Protein AF-A0A8T5R343-F1 (afdb_monomer_lite)

pLDDT: mean 84.43, std 15.44, range [32.75, 98.3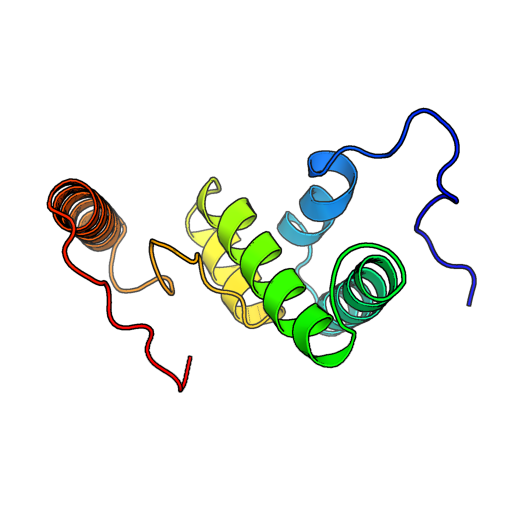1]

Structure (mmCIF, N/CA/C/O backbone):
data_AF-A0A8T5R343-F1
#
_entry.id   AF-A0A8T5R343-F1
#
loop_
_atom_site.group_PDB
_atom_site.id
_atom_site.type_symbol
_atom_site.label_atom_id
_atom_site.label_alt_id
_atom_site.label_comp_id
_atom_site.label_asym_id
_atom_site.label_entity_id
_atom_site.label_seq_id
_atom_site.pdbx_PDB_ins_code
_atom_site.Cartn_x
_atom_site.Cartn_y
_atom_site.Cartn_z
_atom_site.occupancy
_atom_site.B_iso_or_equiv
_atom_site.auth_seq_id
_atom_site.auth_comp_id
_atom_site.auth_asym_id
_atom_site.auth_atom_id
_atom_site.pdbx_PDB_model_num
ATOM 1 N N . MET A 1 1 ? 15.194 20.006 2.187 1.00 40.91 1 MET A N 1
ATOM 2 C CA . MET A 1 1 ? 14.556 19.014 3.076 1.00 40.91 1 MET A CA 1
ATOM 3 C C . MET A 1 1 ? 15.455 17.792 3.086 1.00 40.91 1 MET A C 1
ATOM 5 O O . MET A 1 1 ? 15.844 17.363 2.009 1.00 40.91 1 MET A O 1
ATOM 9 N N . SER A 1 2 ? 15.890 17.327 4.258 1.00 48.31 2 SER A N 1
ATOM 10 C CA . SER A 1 2 ? 16.700 16.106 4.361 1.00 48.31 2 SER A CA 1
ATOM 11 C C . SER A 1 2 ? 15.771 14.923 4.103 1.00 48.31 2 SER A C 1
ATOM 13 O O . SER A 1 2 ? 14.773 14.806 4.807 1.00 48.31 2 SER A O 1
ATOM 15 N N . SER A 1 3 ? 16.037 14.117 3.074 1.00 56.28 3 SER A N 1
ATOM 16 C CA . SER A 1 3 ? 15.246 12.910 2.809 1.00 56.28 3 SER A CA 1
ATOM 17 C C . SER A 1 3 ? 15.386 11.958 3.996 1.00 56.28 3 SER A C 1
ATOM 19 O O . SER A 1 3 ? 16.502 11.757 4.479 1.00 56.28 3 SER A O 1
ATOM 21 N N . LYS A 1 4 ? 14.269 11.412 4.494 1.00 63.19 4 LYS A N 1
ATOM 22 C CA . LYS A 1 4 ? 14.278 10.427 5.588 1.00 63.19 4 LYS A CA 1
ATOM 23 C C . LYS A 1 4 ? 14.822 9.075 5.137 1.00 63.19 4 LYS A C 1
ATOM 25 O O . LYS A 1 4 ? 15.168 8.244 5.972 1.00 63.19 4 LYS A O 1
ATOM 30 N N . TRP A 1 5 ? 14.844 8.838 3.826 1.00 63.53 5 TRP A N 1
ATOM 31 C CA . TRP A 1 5 ? 15.362 7.607 3.268 1.00 63.53 5 TRP A CA 1
ATOM 32 C C . TRP A 1 5 ? 16.867 7.593 3.487 1.00 63.53 5 TRP A C 1
ATOM 34 O O . TRP A 1 5 ? 17.542 8.539 3.061 1.00 63.53 5 TRP A O 1
ATOM 44 N N . PRO A 1 6 ? 17.409 6.559 4.154 1.00 56.16 6 PRO A N 1
ATOM 45 C CA . PRO A 1 6 ? 18.846 6.425 4.225 1.00 56.16 6 PRO A CA 1
ATOM 46 C C . PRO A 1 6 ? 19.381 6.462 2.789 1.00 56.16 6 PRO A C 1
ATOM 48 O O . PRO A 1 6 ? 18.741 5.970 1.847 1.00 56.16 6 PRO A O 1
ATOM 51 N N . ALA A 1 7 ? 20.572 7.038 2.606 1.00 59.09 7 ALA A N 1
ATOM 52 C CA . ALA A 1 7 ? 21.361 6.686 1.434 1.00 59.09 7 ALA A CA 1
ATOM 53 C C . ALA A 1 7 ? 21.391 5.147 1.340 1.00 59.09 7 ALA A C 1
ATOM 55 O O . ALA A 1 7 ? 21.121 4.465 2.326 1.00 59.09 7 ALA A O 1
ATOM 56 N N . PHE A 1 8 ? 21.651 4.577 0.163 1.00 61.09 8 PHE A N 1
ATOM 57 C CA . PHE A 1 8 ? 21.727 3.118 -0.015 1.00 61.09 8 PHE A CA 1
ATOM 58 C C . PHE A 1 8 ? 22.995 2.550 0.657 1.00 61.09 8 PHE A C 1
ATOM 60 O O . PHE A 1 8 ? 23.841 1.922 0.024 1.00 61.09 8 PHE A O 1
ATOM 67 N N . ASP A 1 9 ? 23.116 2.836 1.943 1.00 67.94 9 ASP A N 1
ATOM 68 C CA . ASP A 1 9 ? 24.090 2.394 2.901 1.00 67.94 9 ASP A CA 1
ATOM 69 C C . ASP A 1 9 ? 23.606 1.054 3.429 1.00 67.94 9 ASP A C 1
ATOM 71 O O . ASP A 1 9 ? 22.412 0.809 3.613 1.00 67.94 9 ASP A O 1
ATOM 75 N N . TYR A 1 10 ? 24.555 0.149 3.615 1.00 63.56 10 TYR A N 1
ATOM 76 C CA . TYR A 1 10 ? 24.241 -1.197 4.043 1.00 63.56 10 TYR A CA 1
ATOM 77 C C . TYR A 1 10 ? 24.019 -1.268 5.565 1.00 63.56 10 TYR A C 1
ATOM 79 O O . TYR A 1 10 ? 24.772 -0.645 6.317 1.00 63.56 10 TYR A O 1
ATOM 87 N N . PRO A 1 11 ? 23.066 -2.100 6.025 1.00 77.38 11 PRO A N 1
ATOM 88 C CA . PRO A 1 11 ? 22.152 -2.893 5.203 1.00 77.38 11 PRO A CA 1
ATOM 89 C C . PRO A 1 11 ? 21.055 -2.025 4.571 1.00 77.38 11 PRO A C 1
ATOM 91 O O . PRO A 1 11 ? 20.520 -1.125 5.211 1.00 77.38 11 PRO A O 1
ATOM 94 N N . LEU A 1 12 ? 20.713 -2.330 3.315 1.00 79.12 12 LEU A N 1
ATOM 95 C CA . LEU A 1 12 ? 19.594 -1.674 2.642 1.00 79.12 12 LEU A CA 1
ATOM 96 C C . LEU A 1 12 ? 18.294 -1.918 3.425 1.00 79.12 12 LEU A C 1
ATOM 98 O O . LEU A 1 12 ? 18.100 -3.038 3.911 1.00 79.12 12 LEU A O 1
ATOM 102 N N . PRO A 1 13 ? 17.398 -0.918 3.515 1.00 84.75 13 PRO A N 1
ATOM 103 C CA . PRO A 1 13 ? 16.106 -1.107 4.155 1.00 84.75 13 PRO A CA 1
ATOM 104 C C . PRO A 1 13 ? 15.300 -2.175 3.412 1.00 84.75 13 PRO A C 1
ATOM 106 O O . PRO A 1 13 ? 15.314 -2.256 2.180 1.00 84.75 13 PRO A O 1
ATOM 109 N N . THR A 1 14 ? 14.591 -3.004 4.169 1.00 89.88 14 THR A N 1
ATOM 110 C CA . THR A 1 14 ? 13.641 -3.963 3.609 1.00 89.88 14 THR A CA 1
ATOM 111 C C . THR A 1 14 ? 12.383 -3.241 3.131 1.00 89.88 14 THR A C 1
ATOM 113 O O . THR A 1 14 ? 12.089 -2.120 3.544 1.00 89.88 14 THR A O 1
ATOM 116 N N . TRP A 1 15 ? 11.577 -3.892 2.290 1.00 89.56 15 TRP A N 1
ATOM 117 C CA . TRP A 1 15 ? 10.265 -3.345 1.928 1.00 89.56 15 TRP A CA 1
ATOM 118 C C . TRP A 1 15 ? 9.342 -3.162 3.138 1.00 89.56 15 TRP A C 1
ATOM 120 O O . TRP A 1 15 ? 8.523 -2.251 3.114 1.00 89.56 15 TRP A O 1
ATOM 130 N N . GLY A 1 16 ? 9.516 -3.960 4.198 1.00 92.00 16 GLY A N 1
ATOM 131 C CA . GLY A 1 16 ? 8.839 -3.743 5.476 1.00 92.00 16 GLY A CA 1
ATOM 132 C C . GLY A 1 16 ? 9.260 -2.416 6.104 1.00 92.00 16 GLY A C 1
ATOM 133 O O . GLY A 1 16 ? 8.414 -1.570 6.352 1.00 92.00 16 GLY A O 1
ATOM 134 N N . ASP A 1 17 ? 10.565 -2.159 6.235 1.00 90.88 17 ASP A N 1
ATOM 135 C CA . ASP A 1 17 ? 11.070 -0.881 6.776 1.00 90.88 17 ASP A CA 1
ATOM 136 C C . ASP A 1 17 ? 10.564 0.337 5.981 1.00 90.88 17 ASP A C 1
ATOM 138 O O . ASP A 1 17 ? 10.362 1.419 6.533 1.00 90.88 17 ASP A O 1
ATOM 142 N N . ILE A 1 18 ? 10.347 0.152 4.676 1.00 91.88 18 ILE A N 1
ATOM 143 C CA . ILE A 1 18 ? 9.865 1.187 3.758 1.00 91.88 18 ILE A CA 1
ATOM 144 C C . ILE A 1 18 ? 8.350 1.402 3.877 1.00 91.88 18 ILE A C 1
ATOM 146 O O . ILE A 1 18 ? 7.904 2.548 3.926 1.00 91.88 18 ILE A O 1
ATOM 150 N N . LEU A 1 19 ? 7.552 0.331 3.880 1.00 95.56 19 LEU A N 1
ATOM 151 C CA . LEU A 1 19 ? 6.093 0.398 3.721 1.00 95.56 19 LEU A CA 1
ATOM 152 C C . LEU A 1 19 ? 5.320 0.323 5.041 1.00 95.56 19 LEU A C 1
ATOM 154 O O . LEU A 1 19 ? 4.233 0.895 5.123 1.00 95.56 19 LEU A O 1
ATOM 158 N N . GLU A 1 20 ? 5.873 -0.312 6.078 1.00 96.31 20 GLU A N 1
ATOM 159 C CA . GLU A 1 20 ? 5.235 -0.446 7.396 1.00 96.31 20 GLU A CA 1
ATOM 160 C C . GLU A 1 20 ? 4.750 0.890 7.972 1.00 96.31 20 GLU A C 1
ATOM 162 O O . GLU A 1 20 ? 3.613 0.941 8.453 1.00 96.31 20 GLU A O 1
ATOM 167 N N . PRO A 1 21 ? 5.520 2.000 7.893 1.00 96.38 21 PRO A N 1
ATOM 168 C CA . PRO A 1 21 ? 5.065 3.266 8.456 1.00 96.38 21 PRO A CA 1
ATOM 169 C C . PRO A 1 21 ? 3.719 3.715 7.876 1.00 96.38 21 PRO A C 1
ATOM 171 O O . PRO A 1 21 ? 2.874 4.213 8.618 1.00 96.38 21 PRO A O 1
ATOM 174 N N . ALA A 1 22 ? 3.467 3.468 6.585 1.00 97.38 22 ALA A N 1
ATOM 175 C CA . ALA A 1 22 ? 2.216 3.847 5.932 1.00 97.38 22 ALA A CA 1
ATOM 176 C C . ALA A 1 22 ? 0.988 3.134 6.512 1.00 97.38 22 ALA A C 1
ATOM 178 O O . ALA A 1 22 ? -0.107 3.696 6.486 1.00 97.38 22 ALA A O 1
ATOM 179 N N . MET A 1 23 ? 1.158 1.935 7.079 1.00 98.06 23 MET A N 1
ATOM 180 C CA . MET A 1 23 ? 0.059 1.176 7.679 1.00 98.06 23 MET A CA 1
ATOM 181 C C . MET A 1 23 ? -0.452 1.836 8.965 1.00 98.06 23 MET A C 1
ATOM 183 O O . MET A 1 23 ? -1.615 1.664 9.321 1.00 98.06 23 MET A O 1
ATOM 187 N N . SER A 1 24 ? 0.373 2.640 9.640 1.00 97.69 24 SER A N 1
ATOM 188 C CA . SER A 1 24 ? 0.013 3.316 10.896 1.00 97.69 24 SER A CA 1
ATOM 189 C C . SER A 1 24 ? -0.409 4.781 10.723 1.00 97.69 24 SER A C 1
ATOM 191 O O . SER A 1 24 ? -0.947 5.368 11.663 1.00 97.69 24 SER A O 1
ATOM 193 N N . ILE A 1 25 ? -0.208 5.380 9.543 1.00 98.06 25 ILE A N 1
ATOM 194 C CA . ILE A 1 25 ? -0.577 6.781 9.284 1.00 98.06 25 ILE A CA 1
ATOM 195 C C . ILE A 1 25 ? -2.100 6.945 9.346 1.00 98.06 25 ILE A C 1
ATOM 197 O O . ILE A 1 25 ? -2.862 6.160 8.776 1.00 98.06 25 ILE A O 1
ATOM 201 N N . THR A 1 26 ? -2.549 7.996 10.034 1.00 98.00 26 THR A N 1
ATOM 202 C CA . THR A 1 26 ? -3.973 8.358 10.156 1.00 98.00 26 THR A CA 1
ATOM 203 C C . THR A 1 26 ? -4.284 9.765 9.648 1.00 98.00 26 THR A C 1
ATOM 205 O O . THR A 1 26 ? -5.432 10.029 9.283 1.00 98.00 26 THR A O 1
ATOM 208 N N . ASP A 1 27 ? -3.279 10.643 9.572 1.00 98.06 27 ASP A N 1
ATOM 209 C CA . ASP A 1 27 ? -3.422 12.026 9.126 1.00 98.06 27 ASP A CA 1
ATOM 210 C C . ASP A 1 27 ? -3.248 12.165 7.595 1.00 98.06 27 ASP A C 1
ATOM 212 O O . ASP A 1 27 ? -2.269 11.663 7.034 1.00 98.06 27 ASP A O 1
ATOM 216 N N . PRO A 1 28 ? -4.159 12.862 6.888 1.00 98.06 28 PRO A N 1
ATOM 217 C CA . PRO A 1 28 ? -4.049 13.062 5.443 1.00 98.06 28 PRO A CA 1
ATOM 218 C C . PRO A 1 28 ? -2.818 13.852 4.983 1.00 98.06 28 PRO A C 1
ATOM 220 O O . PRO A 1 28 ? -2.303 13.584 3.895 1.00 98.06 28 PRO A O 1
ATOM 223 N N . ALA A 1 29 ? -2.343 14.828 5.762 1.00 97.56 29 ALA A N 1
ATOM 224 C CA . ALA A 1 29 ? -1.176 15.617 5.372 1.00 97.56 29 ALA A CA 1
ATOM 225 C C . ALA A 1 29 ? 0.111 14.794 5.521 1.00 97.56 29 ALA A C 1
ATOM 227 O O . ALA A 1 29 ? 0.963 14.826 4.631 1.00 97.56 29 ALA A O 1
ATOM 228 N N . GLU A 1 30 ? 0.213 14.001 6.589 1.00 97.44 30 GLU A N 1
ATOM 229 C CA . GLU A 1 30 ? 1.283 13.020 6.774 1.00 97.44 30 GLU A CA 1
ATOM 230 C C . GLU A 1 30 ? 1.279 11.963 5.662 1.00 97.44 30 GLU A C 1
ATOM 232 O O . GLU A 1 30 ? 2.328 11.684 5.081 1.00 97.44 30 GLU A O 1
ATOM 237 N N . ALA A 1 31 ? 0.107 11.434 5.293 1.00 97.94 31 ALA A N 1
ATOM 238 C CA . ALA A 1 31 ? -0.022 10.477 4.194 1.00 97.94 31 ALA A CA 1
ATOM 239 C C . ALA A 1 31 ? 0.463 11.064 2.863 1.00 97.94 31 ALA A C 1
ATOM 241 O O . ALA A 1 31 ? 1.234 10.428 2.140 1.00 97.94 31 ALA A O 1
ATOM 242 N N . LYS A 1 32 ? 0.075 12.307 2.553 1.00 97.62 32 LYS A N 1
ATOM 243 C CA . LYS A 1 32 ? 0.552 12.991 1.349 1.00 97.62 32 LYS A CA 1
ATOM 244 C C . LYS A 1 32 ? 2.073 13.158 1.370 1.00 97.62 32 LYS A C 1
ATOM 246 O O . LYS A 1 32 ? 2.728 12.840 0.381 1.00 97.62 32 LYS A O 1
ATOM 251 N N . ALA A 1 33 ? 2.631 13.629 2.485 1.00 96.12 33 ALA A N 1
ATOM 252 C CA . ALA A 1 33 ? 4.072 13.813 2.625 1.00 96.12 33 ALA A CA 1
ATOM 253 C C . ALA A 1 33 ? 4.829 12.483 2.480 1.00 96.12 33 ALA A C 1
ATOM 255 O O . ALA A 1 33 ? 5.848 12.429 1.794 1.00 96.12 33 ALA A O 1
ATOM 256 N N . PHE A 1 34 ? 4.306 11.401 3.065 1.00 96.50 34 PHE A N 1
ATOM 257 C CA . PHE A 1 34 ? 4.858 10.060 2.904 1.00 96.50 34 PHE A CA 1
ATOM 258 C C . PHE A 1 34 ? 4.854 9.623 1.436 1.00 96.50 34 PHE A C 1
ATOM 260 O O . PHE A 1 34 ? 5.876 9.144 0.947 1.00 96.50 34 PHE A O 1
ATOM 267 N N . LEU A 1 35 ? 3.728 9.795 0.734 1.00 96.25 35 LEU A N 1
ATOM 268 C CA . LEU A 1 35 ? 3.588 9.386 -0.662 1.00 96.25 35 LEU A CA 1
ATOM 269 C C . LEU A 1 35 ? 4.526 10.170 -1.578 1.00 96.25 35 LEU A C 1
ATOM 271 O O . LEU A 1 35 ? 5.230 9.554 -2.371 1.00 96.25 35 LEU A O 1
ATOM 275 N N . ASP A 1 36 ? 4.577 11.497 -1.440 1.00 94.56 36 ASP A N 1
ATOM 276 C CA . ASP A 1 36 ? 5.481 12.350 -2.220 1.00 94.56 36 ASP A CA 1
ATOM 277 C C . ASP A 1 36 ? 6.941 11.890 -2.043 1.00 94.56 36 ASP A C 1
ATOM 279 O O . ASP A 1 36 ? 7.701 11.781 -3.007 1.00 94.56 36 ASP A O 1
ATOM 283 N N . GLU A 1 37 ? 7.333 11.560 -0.811 1.00 91.81 37 GLU A N 1
ATOM 284 C CA . GLU A 1 37 ? 8.689 11.114 -0.500 1.00 91.81 37 GLU A CA 1
ATOM 285 C C . GLU A 1 37 ? 8.974 9.690 -0.999 1.00 91.81 37 GLU A C 1
ATOM 287 O O . GLU A 1 37 ? 10.097 9.391 -1.407 1.00 91.81 37 GLU A O 1
ATOM 292 N N . TYR A 1 38 ? 7.977 8.803 -0.979 1.00 92.25 38 TYR A N 1
ATOM 293 C CA . TYR A 1 38 ? 8.106 7.445 -1.504 1.00 92.25 38 TYR A CA 1
ATOM 294 C C . TYR A 1 38 ? 8.180 7.434 -3.037 1.00 92.25 38 TYR A C 1
ATOM 296 O O . TYR A 1 38 ? 8.996 6.713 -3.607 1.00 92.25 38 TYR A O 1
ATOM 304 N N . VAL A 1 39 ? 7.416 8.295 -3.714 1.00 92.06 39 VAL A N 1
ATOM 305 C CA . VAL A 1 39 ? 7.528 8.509 -5.165 1.00 92.06 39 VAL A CA 1
ATOM 306 C C . VAL A 1 39 ? 8.934 8.985 -5.522 1.00 92.06 39 VAL A C 1
ATOM 308 O O . VAL A 1 39 ? 9.594 8.349 -6.342 1.00 92.06 39 VAL A O 1
ATOM 311 N N . CYS A 1 40 ? 9.453 10.002 -4.823 1.00 88.25 40 CYS A N 1
ATOM 312 C CA . CYS A 1 40 ? 10.833 10.467 -5.002 1.00 88.25 40 CYS A CA 1
ATOM 313 C C . CYS A 1 40 ? 11.876 9.354 -4.794 1.00 88.25 40 CYS A C 1
ATOM 315 O O . CYS A 1 40 ? 12.928 9.366 -5.429 1.00 88.25 40 CYS A O 1
ATOM 317 N N . PHE A 1 41 ? 11.615 8.397 -3.898 1.00 85.75 41 PHE A N 1
ATOM 318 C CA . PHE A 1 41 ? 12.497 7.249 -3.673 1.00 85.75 41 PHE A CA 1
ATOM 319 C C . PHE A 1 41 ? 12.505 6.265 -4.860 1.00 85.75 41 PHE A C 1
ATOM 321 O O . PHE A 1 41 ? 13.550 5.680 -5.156 1.00 85.75 41 PHE A O 1
ATOM 328 N N . LEU A 1 42 ? 11.379 6.109 -5.567 1.00 86.12 42 LEU A N 1
ATOM 329 C CA . LEU A 1 42 ? 11.239 5.210 -6.721 1.00 86.12 42 LEU A CA 1
ATOM 330 C C . LEU A 1 42 ? 11.806 5.798 -8.032 1.00 86.12 42 LEU A C 1
ATOM 332 O O . LEU A 1 42 ? 12.442 5.063 -8.797 1.00 86.12 42 LEU A O 1
ATOM 336 N N . GLU A 1 43 ? 11.609 7.103 -8.273 1.00 76.12 43 GLU A N 1
ATOM 337 C CA . GLU A 1 43 ? 11.962 7.812 -9.522 1.00 76.12 43 GLU A CA 1
ATOM 338 C C . GLU A 1 43 ? 13.426 7.665 -9.998 1.00 76.12 43 GLU A C 1
ATOM 340 O O . GLU A 1 43 ? 13.643 7.563 -11.206 1.00 76.12 43 GLU A O 1
ATOM 345 N N . PRO A 1 44 ? 14.461 7.632 -9.132 1.00 64.94 44 PRO A N 1
ATOM 346 C CA . PRO A 1 44 ? 15.837 7.618 -9.626 1.00 64.94 44 PRO A CA 1
ATOM 347 C C . PRO A 1 44 ? 16.422 6.222 -9.900 1.00 64.94 44 PRO A C 1
ATOM 349 O O . PRO A 1 44 ? 17.573 6.154 -10.332 1.00 64.94 44 PRO A O 1
ATOM 352 N N . ARG A 1 45 ? 15.733 5.105 -9.599 1.00 60.78 45 ARG A N 1
ATOM 353 C CA . ARG A 1 45 ? 16.424 3.793 -9.482 1.00 60.78 45 ARG A CA 1
ATOM 354 C C . ARG A 1 45 ? 15.762 2.580 -10.124 1.00 60.78 45 ARG A C 1
ATOM 356 O O . ARG A 1 45 ? 16.482 1.630 -10.421 1.00 60.78 45 ARG A O 1
ATOM 363 N N . VAL A 1 46 ? 14.442 2.565 -10.301 1.00 64.88 46 VAL A N 1
ATOM 364 C CA . VAL A 1 46 ? 13.735 1.318 -10.663 1.00 64.88 46 VAL A CA 1
ATOM 365 C C . VAL A 1 46 ? 12.683 1.527 -11.750 1.00 64.88 46 VAL A C 1
ATOM 367 O O . VAL A 1 46 ? 12.457 0.617 -12.545 1.00 64.88 46 VAL A O 1
ATOM 370 N N . ILE A 1 47 ? 12.047 2.702 -11.807 1.00 80.00 47 ILE A N 1
ATOM 371 C CA . ILE A 1 47 ? 10.827 2.921 -12.596 1.00 80.00 47 ILE A CA 1
ATOM 372 C C . ILE A 1 47 ? 10.861 4.300 -13.272 1.00 80.00 47 ILE A C 1
ATOM 374 O O . ILE A 1 47 ? 11.383 5.242 -12.674 1.00 80.00 47 ILE A O 1
ATOM 378 N N . PRO A 1 48 ? 10.320 4.441 -14.499 1.00 83.38 48 PRO A N 1
ATOM 379 C CA . PRO A 1 48 ? 10.141 5.737 -15.147 1.00 83.38 48 PRO A CA 1
ATOM 380 C C . PRO A 1 48 ? 9.404 6.752 -14.251 1.00 83.38 48 PRO A C 1
ATOM 382 O O . PRO A 1 48 ? 8.445 6.366 -13.573 1.00 83.38 48 PRO A O 1
ATOM 385 N N . PRO A 1 49 ? 9.798 8.041 -14.242 1.00 82.75 49 PRO A N 1
ATOM 386 C CA . PRO A 1 49 ? 9.187 9.034 -13.355 1.00 82.75 49 PRO A CA 1
ATOM 387 C C . PRO A 1 49 ? 7.665 9.158 -13.490 1.00 82.75 49 PRO A C 1
ATOM 389 O O . PRO A 1 49 ? 6.950 9.292 -12.502 1.00 82.75 49 PRO A O 1
ATOM 392 N N . ASP A 1 50 ? 7.144 9.024 -14.708 1.00 87.06 50 ASP A N 1
ATOM 393 C CA . ASP A 1 50 ? 5.712 9.059 -15.011 1.00 87.06 50 ASP A CA 1
ATOM 394 C C . ASP A 1 50 ? 4.923 7.871 -14.430 1.00 87.06 50 ASP A C 1
ATOM 396 O O . ASP A 1 50 ? 3.705 7.954 -14.282 1.00 87.06 50 ASP A O 1
ATOM 400 N N . GLN A 1 51 ? 5.600 6.787 -14.045 1.00 90.38 51 GLN A N 1
ATOM 401 C CA . GLN A 1 51 ? 4.992 5.595 -13.449 1.00 90.38 51 GLN A CA 1
ATOM 402 C C . GLN A 1 51 ? 5.209 5.493 -11.934 1.00 90.38 51 GLN A C 1
ATOM 404 O O . GLN A 1 51 ? 4.560 4.677 -11.278 1.00 90.38 51 GLN A O 1
ATOM 409 N N . ALA A 1 52 ? 6.087 6.313 -11.350 1.00 91.88 52 ALA A N 1
ATOM 410 C CA . ALA A 1 52 ? 6.480 6.189 -9.948 1.00 91.88 52 ALA A CA 1
ATOM 411 C C . ALA A 1 52 ? 5.294 6.338 -8.978 1.00 91.88 52 ALA A C 1
ATOM 413 O O . ALA A 1 52 ? 5.171 5.558 -8.035 1.00 91.88 52 ALA A O 1
ATOM 414 N N . LEU A 1 53 ? 4.369 7.270 -9.244 1.00 94.31 53 LEU A N 1
ATOM 415 C CA . LEU A 1 53 ? 3.142 7.424 -8.451 1.00 94.31 53 LEU A CA 1
ATOM 416 C C . LEU A 1 53 ? 2.225 6.200 -8.547 1.00 94.31 53 LEU A C 1
ATOM 418 O O . LEU A 1 53 ? 1.686 5.750 -7.535 1.00 94.31 53 LEU A O 1
ATOM 422 N N . HIS A 1 54 ? 2.047 5.665 -9.755 1.00 94.12 54 HIS A N 1
ATOM 423 C CA . HIS A 1 54 ? 1.227 4.477 -9.964 1.00 94.12 54 HIS A CA 1
ATOM 424 C C . HIS A 1 54 ? 1.812 3.286 -9.199 1.00 94.12 54 HIS A C 1
ATOM 426 O O . HIS A 1 54 ? 1.109 2.654 -8.412 1.00 94.12 54 HIS A O 1
ATOM 432 N N . VAL A 1 55 ? 3.116 3.035 -9.333 1.00 93.69 55 VAL A N 1
ATOM 433 C CA . VAL A 1 55 ? 3.751 1.918 -8.626 1.00 93.69 55 VAL A CA 1
ATOM 434 C C . VAL A 1 55 ? 3.778 2.122 -7.116 1.00 93.69 55 VAL A C 1
ATOM 436 O O . VAL A 1 55 ? 3.550 1.165 -6.380 1.00 93.69 55 VAL A O 1
ATOM 439 N N . ALA A 1 56 ? 3.961 3.351 -6.627 1.00 95.06 56 ALA A N 1
ATOM 440 C CA . ALA A 1 56 ? 3.845 3.638 -5.201 1.00 95.06 56 ALA A CA 1
ATOM 441 C C . ALA A 1 56 ? 2.476 3.206 -4.647 1.00 95.06 56 ALA A C 1
ATOM 443 O O . ALA A 1 56 ? 2.408 2.538 -3.614 1.00 95.06 56 ALA A O 1
ATOM 444 N N . ARG A 1 57 ? 1.390 3.524 -5.362 1.00 97.19 57 ARG A N 1
ATOM 445 C CA . ARG A 1 57 ? 0.023 3.125 -4.993 1.00 97.19 57 ARG A CA 1
ATOM 446 C C . ARG A 1 57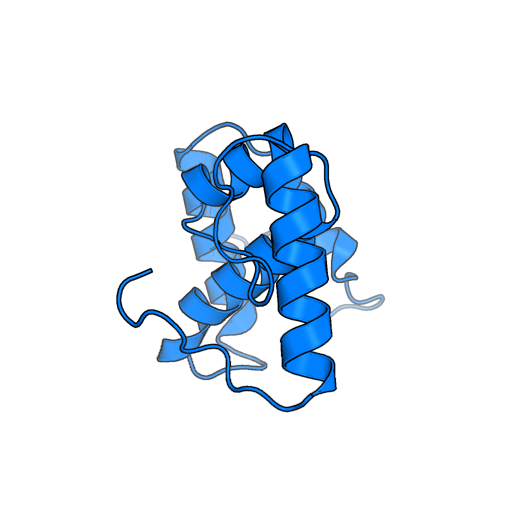 ? -0.196 1.621 -5.074 1.00 97.19 57 ARG A C 1
ATOM 448 O O . ARG A 1 57 ? -0.797 1.063 -4.160 1.00 97.19 57 ARG A O 1
ATOM 455 N N . VAL A 1 58 ? 0.314 0.963 -6.115 1.00 95.56 58 VAL A N 1
ATOM 456 C CA . VAL A 1 58 ? 0.232 -0.500 -6.252 1.00 95.56 58 VAL A CA 1
ATOM 457 C C . VAL A 1 58 ? 0.970 -1.195 -5.108 1.00 95.56 58 VAL A C 1
ATOM 459 O O . VAL A 1 58 ? 0.416 -2.106 -4.501 1.00 95.56 58 VAL A O 1
ATOM 462 N N . ASN A 1 59 ? 2.175 -0.742 -4.754 1.00 96.06 59 ASN A N 1
ATOM 463 C CA . ASN A 1 59 ? 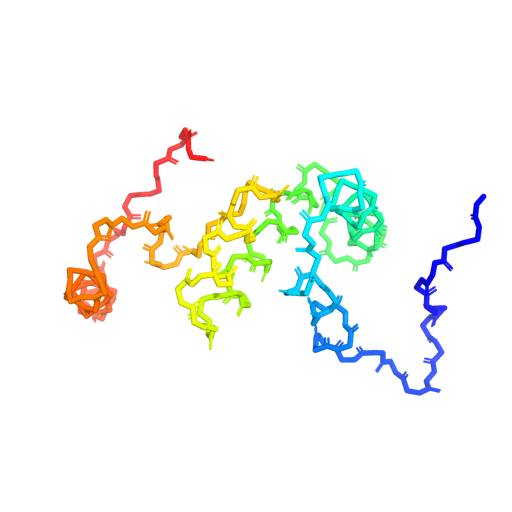2.951 -1.312 -3.650 1.00 96.06 59 ASN A CA 1
ATOM 464 C C . ASN A 1 59 ? 2.241 -1.131 -2.305 1.00 96.06 59 ASN A C 1
ATOM 466 O O . ASN A 1 59 ? 2.150 -2.080 -1.528 1.00 96.06 59 ASN A O 1
ATOM 470 N N . LEU A 1 60 ? 1.701 0.066 -2.046 1.00 97.88 60 LEU A N 1
ATOM 471 C CA . LEU A 1 60 ? 0.924 0.346 -0.836 1.00 97.88 60 LEU A CA 1
ATOM 472 C C . LEU A 1 60 ? -0.342 -0.513 -0.764 1.00 97.88 60 LEU A C 1
ATOM 474 O O . LEU A 1 60 ? -0.629 -1.086 0.283 1.00 97.88 60 LEU A O 1
ATOM 478 N N . GLY A 1 61 ? -1.073 -0.641 -1.873 1.00 96.88 61 GLY A N 1
ATOM 479 C CA . GLY A 1 61 ? -2.281 -1.460 -1.953 1.00 96.88 61 GLY A CA 1
ATOM 480 C C . GLY A 1 61 ? -1.994 -2.954 -1.812 1.00 96.88 61 GLY A C 1
ATOM 481 O O . GLY A 1 61 ? -2.724 -3.657 -1.117 1.00 96.88 61 GLY A O 1
ATOM 482 N N . TYR A 1 62 ? -0.907 -3.437 -2.420 1.00 96.06 62 TYR A N 1
ATOM 483 C CA . TYR A 1 62 ? -0.431 -4.809 -2.261 1.00 96.06 62 TYR A CA 1
ATOM 484 C C . TYR A 1 62 ? -0.076 -5.106 -0.802 1.00 96.06 62 TYR A C 1
ATOM 486 O O . TYR A 1 62 ? -0.590 -6.058 -0.225 1.00 96.06 62 TYR A O 1
ATOM 494 N N . TYR A 1 63 ? 0.748 -4.257 -0.181 1.00 97.31 63 TYR A N 1
ATOM 495 C CA . TYR A 1 63 ? 1.189 -4.447 1.201 1.00 97.31 63 TYR A CA 1
ATOM 496 C C . TYR A 1 63 ? 0.012 -4.406 2.183 1.00 97.31 63 TYR A C 1
ATOM 498 O O . TYR A 1 63 ? -0.140 -5.310 3.002 1.00 97.31 63 TYR A O 1
ATOM 506 N N . ALA A 1 64 ? -0.883 -3.425 2.036 1.00 96.81 64 ALA A N 1
ATOM 507 C CA . ALA A 1 64 ? -2.070 -3.291 2.876 1.00 96.81 64 ALA A CA 1
ATOM 508 C C . ALA A 1 64 ? -3.074 -4.445 2.716 1.00 96.81 64 ALA A C 1
ATOM 510 O O . ALA A 1 64 ? -3.853 -4.702 3.630 1.00 96.81 64 ALA A O 1
ATOM 511 N N . GLY A 1 65 ? -3.053 -5.174 1.594 1.00 93.06 65 GLY A N 1
ATOM 512 C CA . GLY A 1 65 ? -3.906 -6.349 1.391 1.00 93.06 65 GLY A CA 1
ATOM 513 C C . GLY A 1 65 ? -3.613 -7.523 2.325 1.00 93.06 65 GLY A C 1
ATOM 514 O O . GLY A 1 65 ? -4.443 -8.422 2.432 1.00 93.06 65 GLY A O 1
ATOM 515 N N . TYR A 1 66 ? -2.470 -7.511 3.016 1.00 92.06 66 TYR A N 1
ATOM 516 C CA . TYR A 1 66 ? -2.108 -8.513 4.024 1.00 92.06 66 TYR A CA 1
ATOM 517 C C . TYR A 1 66 ? -2.456 -8.100 5.460 1.00 92.06 66 TYR A C 1
ATOM 519 O O . TYR A 1 66 ? -2.188 -8.859 6.391 1.00 92.06 66 TYR A O 1
ATOM 527 N N . TYR A 1 67 ? -3.044 -6.917 5.644 1.00 94.50 67 TYR A N 1
ATOM 528 C CA . TYR A 1 67 ? -3.483 -6.406 6.942 1.00 94.50 67 TYR A CA 1
ATOM 529 C C . TYR A 1 67 ? -4.981 -6.632 7.148 1.00 94.50 67 TYR A C 1
ATOM 531 O O . TYR A 1 67 ? -5.694 -7.132 6.276 1.00 94.50 67 TYR A O 1
ATOM 539 N N . ASP A 1 68 ? -5.466 -6.258 8.332 1.00 92.88 68 ASP A N 1
ATOM 540 C CA . ASP A 1 68 ? -6.895 -6.194 8.603 1.00 92.88 68 ASP A CA 1
ATOM 541 C C . ASP A 1 68 ? -7.611 -5.181 7.688 1.00 92.88 68 ASP A C 1
ATOM 543 O O . ASP A 1 68 ? -7.017 -4.253 7.121 1.00 92.88 68 ASP A O 1
ATOM 547 N N . ARG A 1 69 ? -8.929 -5.357 7.561 1.00 91.38 69 ARG A N 1
ATOM 548 C CA . ARG A 1 69 ? -9.767 -4.544 6.679 1.00 91.38 69 ARG A CA 1
ATOM 549 C C . ARG A 1 69 ? -9.753 -3.059 7.035 1.00 91.38 69 ARG A C 1
ATOM 551 O O . ARG A 1 69 ? -9.791 -2.228 6.127 1.00 91.38 69 ARG A O 1
ATOM 558 N N . ASP A 1 70 ? -9.687 -2.710 8.316 1.00 94.69 70 ASP A N 1
ATOM 559 C CA . ASP A 1 70 ? -9.698 -1.311 8.752 1.00 94.69 70 ASP A CA 1
ATOM 560 C C . ASP A 1 70 ? -8.407 -0.596 8.343 1.00 94.69 70 ASP A C 1
ATOM 562 O O . ASP A 1 70 ? -8.430 0.562 7.907 1.00 94.69 70 ASP A O 1
ATOM 566 N N . THR A 1 71 ? -7.276 -1.294 8.431 1.00 96.62 71 THR A N 1
ATOM 567 C CA . THR A 1 71 ? -5.979 -0.826 7.947 1.00 96.62 71 THR A CA 1
ATOM 568 C C . THR A 1 71 ? -5.981 -0.676 6.433 1.00 96.62 71 THR A C 1
ATOM 570 O O . THR A 1 71 ? -5.627 0.398 5.941 1.00 96.62 71 THR A O 1
ATOM 573 N N . ARG A 1 72 ? -6.472 -1.676 5.690 1.00 95.38 72 ARG A N 1
ATOM 574 C CA . ARG A 1 72 ? -6.588 -1.575 4.230 1.00 95.38 72 ARG A CA 1
ATOM 575 C C . ARG A 1 72 ? -7.465 -0.396 3.813 1.00 95.38 72 ARG A C 1
ATOM 577 O O . ARG A 1 72 ? -7.002 0.454 3.061 1.00 95.38 72 ARG A O 1
ATOM 584 N N . LEU A 1 73 ? -8.672 -0.264 4.364 1.00 95.38 73 LEU A N 1
ATOM 585 C CA . LEU A 1 73 ? -9.578 0.858 4.080 1.00 95.38 73 LEU A CA 1
ATOM 586 C C . LEU A 1 73 ? -8.942 2.224 4.335 1.00 95.38 73 LEU A C 1
ATOM 588 O O . LEU A 1 73 ? -9.131 3.167 3.563 1.00 95.38 73 LEU A O 1
ATOM 592 N N . ARG A 1 74 ? -8.201 2.350 5.440 1.00 97.75 74 ARG A N 1
ATOM 593 C CA . ARG A 1 74 ? -7.489 3.583 5.773 1.00 97.75 74 ARG A CA 1
ATOM 594 C C . ARG A 1 74 ? -6.424 3.897 4.727 1.00 97.75 74 ARG A C 1
ATOM 596 O O . ARG A 1 74 ? -6.359 5.043 4.286 1.00 97.75 74 ARG A O 1
ATOM 603 N N . VAL A 1 75 ? -5.639 2.903 4.314 1.00 98.06 75 VAL A N 1
ATOM 604 C CA . VAL A 1 75 ? -4.601 3.066 3.288 1.00 98.06 75 VAL A CA 1
ATOM 605 C C . VAL A 1 75 ? -5.215 3.429 1.934 1.00 98.06 75 VAL A C 1
ATOM 607 O O . VAL A 1 75 ? -4.775 4.396 1.315 1.00 98.06 75 VAL A O 1
ATOM 610 N N . GLU A 1 76 ? -6.268 2.735 1.497 1.00 97.19 76 GLU A N 1
ATOM 611 C CA . GLU A 1 76 ? -6.956 3.042 0.234 1.00 97.19 76 GLU A CA 1
ATOM 612 C C . GLU A 1 76 ? -7.465 4.493 0.226 1.00 97.19 76 GLU A C 1
ATOM 614 O O . GLU A 1 76 ? -7.200 5.244 -0.713 1.00 97.19 76 GLU A O 1
ATOM 619 N N . ARG A 1 77 ? -8.092 4.937 1.325 1.00 97.56 77 ARG A N 1
ATOM 620 C CA . ARG A 1 77 ? -8.588 6.313 1.473 1.00 97.56 77 ARG A CA 1
ATOM 621 C C . ARG A 1 77 ? -7.476 7.364 1.491 1.00 97.56 77 ARG A C 1
ATOM 623 O O . ARG A 1 77 ? -7.646 8.424 0.898 1.00 97.56 77 ARG A O 1
ATOM 630 N N . LEU A 1 78 ? -6.390 7.127 2.228 1.00 98.31 78 LEU A N 1
ATOM 631 C CA . LEU A 1 78 ? -5.330 8.123 2.426 1.00 98.31 78 LEU A CA 1
ATOM 632 C C . LEU A 1 78 ? -4.397 8.242 1.216 1.00 98.31 78 LEU A C 1
ATOM 634 O O . LEU A 1 78 ? -3.947 9.343 0.904 1.00 98.31 78 LEU A O 1
ATOM 638 N N . PHE A 1 79 ? -4.116 7.131 0.535 1.00 97.81 79 PHE A N 1
ATOM 639 C CA . PHE A 1 79 ? -3.107 7.076 -0.525 1.00 97.81 79 PHE A CA 1
ATOM 640 C C . PHE A 1 79 ? -3.700 6.931 -1.935 1.00 97.81 79 PHE A C 1
ATOM 642 O O . PHE A 1 79 ? -2.969 7.065 -2.923 1.00 97.81 79 PHE A O 1
ATOM 649 N N . GLY A 1 80 ? -5.010 6.684 -2.055 1.00 96.56 80 GLY A N 1
ATOM 650 C CA . GLY A 1 80 ? -5.635 6.332 -3.334 1.00 96.56 80 GLY A CA 1
ATOM 651 C C . GLY A 1 80 ? -5.053 5.033 -3.890 1.00 96.56 80 GLY A C 1
ATOM 652 O O . GLY A 1 80 ? -4.743 4.948 -5.073 1.00 96.56 80 GLY A O 1
ATOM 653 N N . ALA A 1 81 ? -4.783 4.078 -3.001 1.00 96.81 81 ALA A N 1
ATOM 654 C CA . ALA A 1 81 ? -4.218 2.779 -3.334 1.00 96.81 81 ALA A CA 1
ATOM 655 C C . ALA A 1 81 ? -5.331 1.737 -3.504 1.00 96.81 81 ALA A C 1
ATOM 657 O O . ALA A 1 81 ? -6.410 1.882 -2.937 1.00 96.81 81 ALA A O 1
ATOM 658 N N . ALA A 1 82 ? -5.046 0.673 -4.248 1.00 93.81 82 ALA A N 1
ATOM 659 C CA . ALA A 1 82 ? -5.888 -0.512 -4.350 1.00 93.81 82 ALA A CA 1
ATOM 660 C C . ALA A 1 82 ? -4.985 -1.735 -4.530 1.00 93.81 82 ALA A C 1
ATOM 662 O O . ALA A 1 82 ? -3.913 -1.639 -5.135 1.00 93.81 82 ALA A O 1
ATOM 663 N N . HIS A 1 83 ? -5.389 -2.886 -3.996 1.00 93.12 83 HIS A N 1
ATOM 664 C CA . HIS A 1 83 ? -4.609 -4.106 -4.179 1.00 93.12 83 HIS A CA 1
ATOM 665 C C . HIS A 1 83 ? -4.708 -4.559 -5.647 1.00 93.12 83 HIS A C 1
ATOM 667 O O . HIS A 1 83 ? -5.823 -4.719 -6.142 1.00 93.12 83 HIS A O 1
ATOM 673 N N . PRO A 1 84 ? -3.596 -4.857 -6.344 1.00 89.38 84 PRO A N 1
ATOM 674 C CA . PRO A 1 84 ? -3.612 -5.127 -7.789 1.00 89.38 84 PRO A CA 1
ATOM 675 C C . PRO A 1 84 ? -4.488 -6.328 -8.184 1.00 89.38 84 PRO A C 1
ATOM 677 O O . PRO A 1 84 ? -5.097 -6.340 -9.244 1.00 89.38 84 PRO A O 1
ATOM 680 N N . THR A 1 85 ? -4.582 -7.341 -7.318 1.00 85.44 85 THR A N 1
ATOM 681 C CA . THR A 1 85 ? -5.429 -8.526 -7.558 1.00 85.44 85 THR A CA 1
ATOM 682 C C . THR A 1 85 ? -6.829 -8.442 -6.947 1.00 85.44 85 THR A C 1
ATOM 684 O O . THR A 1 85 ? -7.767 -9.001 -7.504 1.00 85.44 85 THR A O 1
ATOM 687 N N . LEU A 1 86 ? -6.978 -7.799 -5.784 1.00 85.31 86 LEU A N 1
ATOM 688 C CA . LEU A 1 86 ? -8.240 -7.793 -5.034 1.00 85.31 86 LEU A CA 1
ATOM 689 C C . LEU A 1 86 ? -9.083 -6.553 -5.351 1.00 85.31 86 LEU A C 1
ATOM 691 O O . LEU A 1 86 ? -10.251 -6.497 -4.975 1.00 85.31 86 LEU A O 1
ATOM 695 N N . GLY A 1 87 ? -8.498 -5.565 -6.029 1.00 87.69 87 GLY A N 1
ATOM 696 C CA . GLY A 1 87 ? -9.104 -4.263 -6.245 1.00 87.69 87 GLY A CA 1
ATOM 697 C C . GLY A 1 87 ? -9.276 -3.477 -4.937 1.00 87.69 87 GLY A C 1
ATOM 698 O O . GLY A 1 87 ? -8.585 -3.749 -3.948 1.00 87.69 87 GLY A O 1
ATOM 699 N N . PRO A 1 88 ? -10.175 -2.480 -4.923 1.00 89.50 88 PRO A N 1
ATOM 700 C CA . PRO A 1 88 ? -10.547 -1.755 -3.711 1.00 89.50 88 PRO A CA 1
ATOM 701 C C . PRO A 1 88 ? -11.405 -2.617 -2.772 1.00 89.50 88 PRO A C 1
ATOM 703 O O . PRO A 1 88 ? -12.109 -3.527 -3.220 1.00 89.50 88 PRO A O 1
ATOM 706 N N . VAL A 1 89 ? -11.390 -2.306 -1.475 1.00 87.81 89 VAL A N 1
ATOM 707 C CA . VAL A 1 89 ? -12.291 -2.900 -0.471 1.00 87.81 89 VAL A CA 1
ATOM 708 C C . VAL A 1 89 ? -13.744 -2.617 -0.868 1.00 87.81 89 VAL A C 1
ATOM 710 O O . VAL A 1 89 ? -14.124 -1.473 -1.135 1.00 87.81 89 VAL A O 1
ATOM 713 N N . ARG A 1 90 ? -14.588 -3.654 -0.897 1.00 83.56 90 ARG A N 1
ATOM 714 C CA . ARG A 1 90 ? -16.017 -3.552 -1.239 1.00 83.56 90 ARG A CA 1
ATOM 715 C C . ARG A 1 90 ? -16.836 -4.509 -0.381 1.00 83.56 90 ARG A C 1
ATOM 717 O O . ARG A 1 90 ? -16.489 -5.674 -0.269 1.00 83.56 90 ARG A O 1
ATOM 724 N N . GLY A 1 91 ? -17.973 -4.042 0.132 1.00 81.75 91 GLY A N 1
ATOM 725 C CA . GLY A 1 91 ? -18.896 -4.897 0.884 1.00 81.75 91 GLY A CA 1
ATOM 726 C C . GLY A 1 91 ? -18.331 -5.355 2.233 1.00 81.75 91 GLY A C 1
ATOM 727 O O . GLY A 1 91 ? -17.603 -4.610 2.892 1.00 81.75 91 GLY A O 1
ATOM 728 N N . SER A 1 92 ? -18.734 -6.547 2.658 1.00 83.50 92 SER A N 1
ATOM 729 C CA . SER A 1 92 ? -18.333 -7.232 3.894 1.00 83.50 92 SER A CA 1
ATOM 730 C C . SER A 1 92 ? -17.092 -8.120 3.712 1.00 83.50 92 SER A C 1
ATOM 732 O O . SER A 1 92 ? -16.783 -8.537 2.599 1.00 83.50 92 SER A O 1
ATOM 734 N N . ASP A 1 93 ? -16.430 -8.496 4.817 1.00 79.56 93 ASP A N 1
ATOM 735 C CA . ASP A 1 93 ? -15.276 -9.419 4.808 1.00 79.56 93 ASP A CA 1
ATOM 736 C C . ASP A 1 93 ? -15.571 -10.7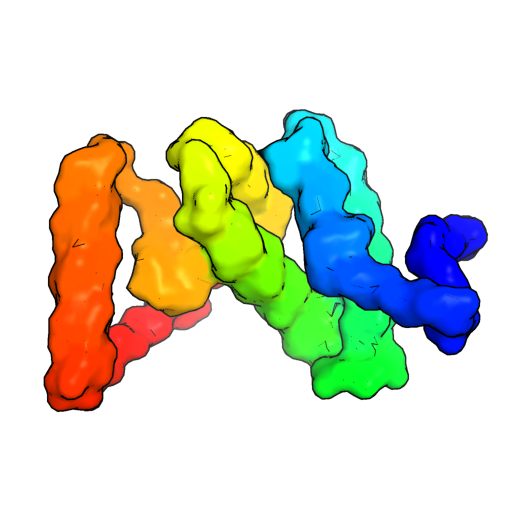38 4.072 1.00 79.56 93 ASP A C 1
ATOM 738 O O . ASP A 1 93 ? -14.730 -11.266 3.347 1.00 79.56 93 ASP A O 1
ATOM 742 N N . GLU A 1 94 ? -16.780 -11.283 4.239 1.00 82.75 94 GLU A N 1
ATOM 743 C CA . GLU A 1 94 ? -17.185 -12.541 3.602 1.00 82.75 94 GLU A CA 1
ATOM 744 C C . GLU A 1 94 ? -17.367 -12.386 2.083 1.00 82.75 94 GLU A C 1
ATOM 746 O O . GLU A 1 94 ? -17.104 -13.315 1.314 1.00 82.75 94 GLU A O 1
ATOM 751 N N . GLU A 1 95 ? -17.826 -11.218 1.632 1.00 81.75 95 GLU A N 1
ATOM 752 C CA . GLU A 1 95 ? -17.921 -10.891 0.208 1.00 81.75 95 GLU A CA 1
ATOM 753 C C . GLU A 1 95 ? -16.529 -10.694 -0.395 1.00 81.75 95 GLU A C 1
ATOM 755 O O . GLU A 1 95 ? -16.262 -11.224 -1.474 1.00 81.75 95 GLU A O 1
ATOM 760 N N . GLU A 1 96 ? -15.617 -10.035 0.321 1.00 80.44 96 GLU A N 1
ATOM 761 C CA . GLU A 1 96 ? -14.226 -9.866 -0.107 1.00 80.44 96 GLU A CA 1
ATOM 762 C C . GLU A 1 96 ? -13.473 -11.190 -0.174 1.00 80.44 96 GLU A C 1
ATOM 764 O O . GLU A 1 96 ? -12.804 -11.460 -1.169 1.00 80.44 96 GLU A O 1
ATOM 769 N N . ALA A 1 97 ? -13.623 -12.060 0.826 1.00 82.12 97 ALA A N 1
ATOM 770 C CA . ALA A 1 97 ? -13.013 -13.386 0.811 1.00 82.12 97 ALA A CA 1
ATOM 771 C C . ALA A 1 97 ? -13.505 -14.217 -0.386 1.00 82.12 97 ALA A C 1
ATOM 773 O O . ALA A 1 97 ? -12.715 -14.878 -1.068 1.00 82.12 97 ALA A O 1
ATOM 774 N N . ARG A 1 98 ? -14.809 -14.149 -0.689 1.00 83.69 98 ARG A N 1
ATOM 775 C CA . ARG A 1 98 ? -15.386 -14.799 -1.874 1.00 83.69 98 ARG A CA 1
ATOM 776 C C . ARG A 1 98 ? -14.864 -14.193 -3.175 1.00 83.69 98 ARG A C 1
ATOM 778 O O . ARG A 1 98 ? -14.507 -14.949 -4.079 1.00 83.69 98 ARG A O 1
ATOM 785 N N . ALA A 1 99 ? -14.784 -12.867 -3.267 1.00 81.19 99 ALA A N 1
ATOM 786 C CA . ALA A 1 99 ? -14.255 -12.169 -4.436 1.00 81.19 99 ALA A CA 1
ATOM 787 C C . ALA A 1 99 ? -12.771 -12.499 -4.671 1.00 81.19 99 ALA A C 1
ATOM 789 O O . ALA A 1 99 ? -12.392 -12.826 -5.794 1.00 81.19 99 ALA A O 1
ATOM 790 N N . ALA A 1 100 ? -11.957 -12.518 -3.613 1.00 81.50 100 ALA A N 1
ATOM 791 C CA . ALA A 1 100 ? -10.547 -12.892 -3.653 1.00 81.50 100 ALA A CA 1
ATOM 792 C C . ALA A 1 100 ? -10.350 -14.325 -4.167 1.00 81.50 100 ALA A C 1
ATOM 794 O O . ALA A 1 100 ? -9.539 -14.573 -5.061 1.00 81.50 100 ALA A O 1
ATOM 795 N N . PHE A 1 101 ? -11.133 -15.273 -3.643 1.00 85.88 101 PHE A N 1
ATOM 796 C CA . PHE A 1 101 ? -11.087 -16.665 -4.086 1.00 85.88 101 PHE A CA 1
ATOM 797 C C . PHE A 1 101 ? -11.497 -16.818 -5.558 1.00 85.88 101 PHE A C 1
ATOM 799 O O . PHE A 1 101 ? -10.849 -17.550 -6.311 1.00 85.88 101 PHE A O 1
ATOM 806 N N . ALA A 1 102 ? -12.545 -16.111 -5.991 1.00 85.12 102 ALA A N 1
ATOM 807 C CA . ALA A 1 102 ? -12.983 -16.106 -7.384 1.00 85.12 102 ALA A CA 1
ATOM 808 C C . ALA A 1 102 ? -11.925 -15.495 -8.321 1.00 85.12 102 ALA A C 1
ATOM 810 O O . ALA A 1 102 ? -11.635 -16.081 -9.366 1.00 85.12 102 ALA A O 1
ATOM 811 N N . ALA A 1 103 ? -11.301 -14.381 -7.926 1.00 81.62 103 ALA A N 1
ATOM 812 C CA . ALA A 1 103 ? -10.222 -13.738 -8.676 1.00 81.62 103 ALA A CA 1
ATOM 813 C C . ALA A 1 103 ? -9.003 -14.663 -8.823 1.00 81.62 103 ALA A C 1
ATOM 815 O O . ALA A 1 103 ? -8.475 -14.827 -9.922 1.00 81.62 103 ALA A O 1
ATOM 816 N N . GLY A 1 104 ? -8.601 -15.347 -7.746 1.00 82.44 104 GLY A N 1
ATOM 817 C CA . GLY A 1 104 ? -7.516 -16.332 -7.790 1.00 82.44 104 GLY A CA 1
ATOM 818 C C . GLY A 1 104 ? -7.814 -17.506 -8.728 1.00 82.44 104 GLY A C 1
ATOM 819 O O . GLY A 1 104 ? -6.953 -17.924 -9.501 1.00 82.44 104 GLY A O 1
ATOM 820 N N . GLN A 1 105 ? -9.050 -18.011 -8.719 1.00 87.62 105 GLN A N 1
ATOM 821 C CA . GLN A 1 105 ? -9.487 -19.048 -9.653 1.00 87.62 105 GLN A CA 1
ATOM 822 C C . GLN A 1 105 ? -9.462 -18.585 -11.117 1.00 87.62 105 GLN A C 1
ATOM 824 O O . GLN A 1 105 ? -9.037 -19.348 -11.984 1.00 87.62 105 GLN A O 1
ATOM 829 N N . ALA A 1 106 ? -9.912 -17.359 -11.394 1.00 84.81 106 ALA A N 1
ATOM 830 C CA . ALA A 1 106 ? -9.883 -16.771 -12.733 1.00 84.81 106 ALA A CA 1
ATOM 831 C C . ALA A 1 106 ? -8.442 -16.648 -13.254 1.00 84.81 106 ALA A C 1
ATOM 833 O O . ALA A 1 106 ? -8.132 -17.129 -14.347 1.00 84.81 106 ALA A O 1
ATOM 834 N N . LEU A 1 107 ? -7.531 -16.128 -12.423 1.00 82.94 107 LEU A N 1
ATOM 835 C CA . LEU A 1 107 ? -6.101 -16.050 -12.733 1.00 82.94 107 LEU A CA 1
ATOM 836 C C . LEU A 1 107 ? -5.492 -17.430 -13.003 1.00 82.94 107 LEU A C 1
ATOM 838 O O . LEU A 1 107 ? -4.767 -17.603 -13.981 1.00 82.94 107 LEU A O 1
ATOM 842 N N . GLY A 1 108 ? -5.829 -18.433 -12.188 1.00 86.56 108 GLY A N 1
ATOM 843 C CA . GLY A 1 108 ? -5.375 -19.812 -12.389 1.00 86.56 108 GLY A CA 1
ATOM 844 C C . GLY A 1 108 ? -5.854 -20.434 -13.707 1.00 86.56 108 GLY A C 1
ATOM 845 O O . GLY A 1 108 ? -5.184 -21.312 -14.248 1.00 86.56 108 GLY A O 1
ATOM 846 N N . ARG A 1 109 ? -6.983 -19.964 -14.251 1.00 90.88 109 ARG A N 1
ATOM 847 C CA . ARG A 1 109 ? -7.507 -20.362 -15.569 1.00 90.88 109 ARG A CA 1
ATOM 848 C C . ARG A 1 109 ? -6.983 -19.505 -16.727 1.00 90.88 109 ARG A C 1
ATOM 850 O O . ARG A 1 109 ? -7.298 -19.802 -17.876 1.00 90.88 109 ARG A O 1
ATOM 857 N N . GLY A 1 110 ? -6.181 -18.475 -16.452 1.00 84.56 110 GLY A N 1
ATOM 858 C CA . GLY A 1 110 ? -5.673 -17.544 -17.463 1.00 84.56 110 GLY A CA 1
ATOM 859 C C . GLY A 1 110 ? -6.721 -16.552 -17.977 1.00 84.56 110 GLY A C 1
ATOM 860 O O . GLY A 1 110 ? -6.548 -15.980 -19.054 1.00 84.56 110 GLY A O 1
ATOM 861 N N . GLU A 1 111 ? -7.812 -16.348 -17.236 1.00 82.06 111 GLU A N 1
ATOM 862 C CA . GLU A 1 111 ? -8.795 -15.308 -17.539 1.00 82.06 111 GLU A CA 1
ATOM 863 C C . GLU A 1 111 ? -8.156 -13.939 -17.259 1.00 82.06 111 GLU A C 1
ATOM 865 O O . GLU A 1 111 ? -7.588 -13.709 -16.189 1.00 82.06 111 GLU A O 1
ATOM 870 N N . LYS A 1 112 ? -8.205 -13.023 -18.235 1.00 63.31 112 LYS A N 1
ATOM 871 C CA . LYS A 1 112 ? -7.729 -11.652 -18.028 1.00 63.31 112 LYS A CA 1
ATOM 872 C C . LYS A 1 112 ? -8.703 -10.938 -17.098 1.00 63.31 112 LYS A C 1
ATOM 874 O O . LYS A 1 112 ? -9.881 -10.821 -17.425 1.00 63.31 112 LYS A O 1
ATOM 879 N N . VAL A 1 113 ? -8.204 -10.443 -15.972 1.00 59.12 113 VAL A N 1
ATOM 880 C CA . VAL A 1 113 ? -8.924 -9.445 -15.180 1.00 59.12 113 VAL A CA 1
ATOM 881 C C . VAL A 1 113 ? -8.806 -8.134 -15.956 1.00 59.12 113 VAL A C 1
ATOM 883 O O . VAL A 1 113 ? -7.694 -7.660 -16.178 1.00 59.12 113 VAL A O 1
ATOM 886 N N . GLU A 1 114 ? -9.918 -7.603 -16.466 1.00 54.59 114 GLU A N 1
ATOM 887 C CA . GLU A 1 114 ? -9.923 -6.260 -17.054 1.00 54.59 114 GLU A CA 1
ATOM 888 C C . GLU A 1 114 ? -9.595 -5.253 -15.949 1.00 54.59 114 GLU A C 1
ATOM 890 O O . GLU A 1 114 ? -10.331 -5.128 -14.970 1.00 54.59 114 GLU A O 1
ATOM 895 N N . GLU A 1 115 ? -8.462 -4.565 -16.086 1.00 49.69 115 GLU A N 1
ATOM 896 C CA . GLU A 1 1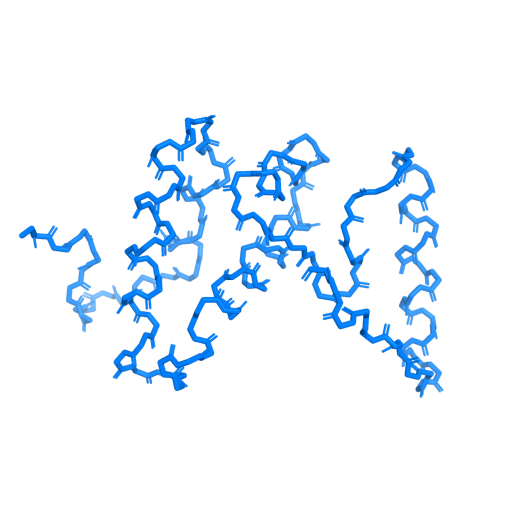15 ? -8.146 -3.404 -15.261 1.00 49.69 115 GLU A CA 1
ATOM 897 C C . GLU A 1 115 ? -9.129 -2.289 -15.626 1.00 49.69 115 GLU A C 1
ATOM 899 O O . GLU A 1 115 ? -9.216 -1.898 -16.790 1.00 49.69 115 GLU A O 1
ATOM 904 N N . ASP A 1 116 ? -9.892 -1.798 -14.647 1.00 43.47 116 ASP A N 1
ATOM 905 C CA . ASP A 1 116 ? -10.720 -0.608 -14.829 1.00 43.47 116 ASP A CA 1
ATOM 906 C C . ASP A 1 116 ? 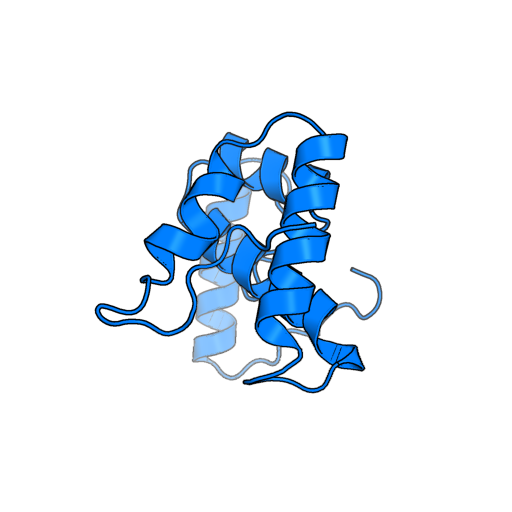-9.783 0.601 -15.005 1.00 43.47 116 ASP A C 1
ATOM 908 O O . ASP A 1 116 ? -9.069 0.955 -14.062 1.00 43.47 116 ASP A O 1
ATOM 912 N N . PRO A 1 117 ? -9.754 1.251 -16.183 1.00 38.59 117 PRO A N 1
ATOM 913 C CA . PRO A 1 117 ? -8.845 2.362 -16.448 1.00 38.59 117 PRO A CA 1
ATOM 914 C C . PRO A 1 117 ? -9.184 3.640 -15.655 1.00 38.59 117 PRO A C 1
ATOM 916 O O . PRO A 1 117 ? -8.528 4.661 -15.865 1.00 38.59 117 PRO A O 1
ATOM 919 N N . GLN A 1 118 ? -10.208 3.625 -14.789 1.00 32.75 118 GLN A N 1
ATOM 920 C CA . GLN A 1 118 ? -10.662 4.782 -14.008 1.00 32.75 118 GLN A CA 1
ATOM 921 C C . GLN A 1 118 ? -10.504 4.652 -12.479 1.00 32.75 118 GLN A C 1
ATOM 923 O O . GLN A 1 118 ? -11.003 5.527 -11.766 1.00 32.75 118 GLN A O 1
ATOM 928 N N . ALA A 1 119 ? -9.833 3.611 -11.971 1.00 39.16 119 ALA A N 1
ATOM 929 C CA . ALA A 1 119 ? -9.607 3.412 -10.530 1.00 39.16 119 ALA A CA 1
ATOM 930 C C . ALA A 1 119 ? -8.427 4.225 -9.959 1.00 39.16 119 ALA A C 1
ATOM 932 O O . ALA A 1 119 ? -7.354 4.283 -10.604 1.00 39.16 119 ALA A O 1
#

Radius of gyration: 15.62 Å; chains: 1; bounding box: 43×39×29 Å

Foldseek 3Di:
DDQPQDDPDPPHDDLCNLQVVLLPDQDLVVLVVSLVSQLVVCPPPPDPSVCSLVVSQQSNQQVQVPDDPVSNLSSCVRSVHHHPQQGHDDDDPVVSVVSSVVSVVCVVVVNDDDDDPPD

Secondary structure (DSSP, 8-state):
---SSPPSPSSPPPHHHHHHHHHH---HHHHHHHHHHHHHHHTTTTS-HHHHHHHHHHHHHHHHTTS-HHHHHHHHHHH---BTTTBS--S-HHHHHHHHHHHHHHHHTT------TT-

Sequence (119 aa):
MSSKWPAFDYPLPTWGDILEPAMSITDPAEAKAFLDEYVCFLEPRVIPPDQALHVARVNLGYYAGYYDRDTRLRVERLFGAAHPTLGPVRGSDEEEARAAFAAGQALGRGEKVEEDPQA